Protein AF-A0A4S0V479-F1 (afdb_monomer)

Foldseek 3Di:
DDDDDDDDDPPPPDDPPLQAAEAEEEEEDPDPCRVVVVVVVQVVVCVVVVSYHYHYDYDYPVCVVVVQVVCVVVVNHGNYYDDDPVCVVVCVVVVNDDDCVVVDDPVRVVVDDVVVVD

Mean predicted aligned error: 9.42 Å

Structure (mmCIF, N/CA/C/O backbone):
data_AF-A0A4S0V479-F1
#
_entry.id   AF-A0A4S0V479-F1
#
loop_
_atom_site.group_PDB
_atom_site.id
_atom_site.type_symbol
_atom_site.label_at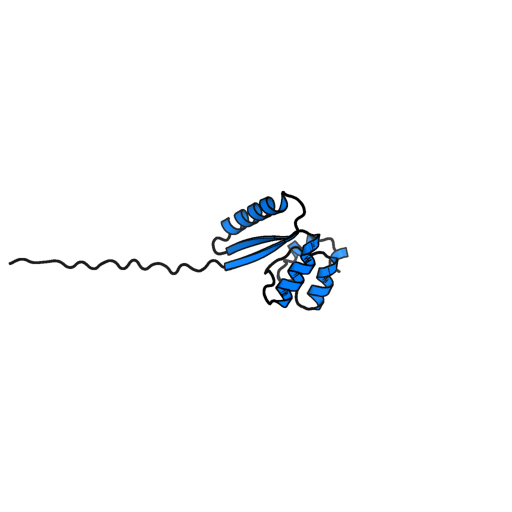om_id
_atom_site.label_alt_id
_atom_site.label_comp_id
_atom_site.label_asym_id
_atom_site.label_entity_id
_atom_site.label_seq_id
_atom_site.pdbx_PDB_ins_code
_atom_site.Cartn_x
_atom_site.Cartn_y
_atom_site.Cartn_z
_atom_site.occupancy
_atom_site.B_iso_or_equiv
_atom_site.auth_seq_id
_atom_site.auth_comp_id
_atom_site.auth_asym_id
_atom_site.auth_atom_id
_atom_site.pdbx_PDB_model_num
ATOM 1 N N . MET A 1 1 ? -0.274 -75.186 10.985 1.00 41.56 1 MET A N 1
ATOM 2 C CA . MET A 1 1 ? 0.564 -74.436 11.950 1.00 41.56 1 MET A CA 1
ATOM 3 C C . MET A 1 1 ? 1.293 -73.333 11.192 1.00 41.56 1 MET A C 1
ATOM 5 O O . MET A 1 1 ? 1.637 -73.586 10.046 1.00 41.56 1 MET A O 1
ATOM 9 N N . ALA A 1 2 ? 1.484 -72.174 11.844 1.00 37.56 2 ALA A N 1
ATOM 10 C CA . ALA A 1 2 ? 1.839 -70.831 11.330 1.00 37.56 2 ALA A CA 1
ATOM 11 C C . ALA A 1 2 ? 0.644 -70.115 10.658 1.00 37.56 2 ALA A C 1
ATOM 13 O O . ALA A 1 2 ? 0.266 -70.483 9.556 1.00 37.56 2 ALA A O 1
ATOM 14 N N . ALA A 1 3 ? -0.155 -69.235 11.281 1.00 40.34 3 ALA A N 1
ATOM 15 C CA . ALA A 1 3 ? 0.010 -68.181 12.299 1.00 40.34 3 ALA A CA 1
ATOM 16 C C . ALA A 1 3 ? 0.669 -66.876 11.794 1.00 40.34 3 ALA A C 1
ATOM 18 O O . ALA A 1 3 ? 1.889 -66.810 11.720 1.00 40.34 3 ALA A O 1
ATOM 19 N N . SER A 1 4 ? -0.193 -65.862 11.584 1.00 43.38 4 SER A N 1
ATOM 20 C CA . SER A 1 4 ? 0.008 -64.411 11.830 1.00 43.38 4 SER A CA 1
ATOM 21 C C . SER A 1 4 ? 0.996 -63.658 10.904 1.00 43.38 4 SER A C 1
ATOM 23 O O . SER A 1 4 ? 1.949 -64.235 10.416 1.00 43.38 4 SER A O 1
ATOM 25 N N . ALA A 1 5 ? 0.866 -62.365 10.581 1.00 44.19 5 ALA A N 1
ATOM 26 C CA . ALA A 1 5 ? 0.159 -61.266 11.229 1.00 44.19 5 ALA A CA 1
ATOM 27 C C . ALA A 1 5 ? -0.190 -60.128 10.240 1.00 44.19 5 ALA A C 1
ATOM 29 O O . ALA A 1 5 ? 0.464 -59.924 9.220 1.00 44.19 5 ALA A O 1
ATOM 30 N N . PHE A 1 6 ? -1.221 -59.377 10.624 1.00 47.19 6 PHE A N 1
ATOM 31 C CA . PHE A 1 6 ? -1.656 -58.070 10.132 1.00 47.19 6 PHE A CA 1
ATOM 32 C C . PHE A 1 6 ? -0.521 -57.025 10.139 1.00 47.19 6 PHE A C 1
ATOM 34 O O . PHE A 1 6 ? 0.173 -56.890 11.144 1.00 47.19 6 PHE A O 1
ATOM 41 N N . ALA A 1 7 ? -0.422 -56.201 9.092 1.00 47.59 7 ALA A N 1
ATOM 42 C CA . ALA A 1 7 ? 0.245 -54.901 9.155 1.00 47.59 7 ALA A CA 1
ATOM 43 C C . ALA A 1 7 ? -0.669 -53.847 8.515 1.00 47.59 7 ALA A C 1
ATOM 45 O O . ALA A 1 7 ? -0.707 -53.675 7.299 1.00 47.59 7 ALA A O 1
ATOM 46 N N . VAL A 1 8 ? -1.448 -53.169 9.361 1.00 47.00 8 VAL A N 1
ATOM 47 C CA . VAL A 1 8 ? -2.136 -51.923 9.012 1.00 47.00 8 VAL A CA 1
ATOM 48 C C . VAL A 1 8 ? -1.053 -50.861 8.862 1.00 47.00 8 VAL A C 1
ATOM 50 O O . VAL A 1 8 ? -0.437 -50.447 9.841 1.00 47.00 8 VAL A O 1
ATOM 53 N N . GLY A 1 9 ? -0.782 -50.461 7.621 1.00 47.16 9 GLY A N 1
ATOM 54 C CA . GLY A 1 9 ? 0.025 -49.284 7.335 1.00 47.16 9 GLY A CA 1
ATOM 55 C C . GLY A 1 9 ? -0.733 -48.050 7.805 1.00 47.16 9 GLY A C 1
ATOM 56 O O . GLY A 1 9 ? -1.778 -47.716 7.253 1.00 47.16 9 GLY A O 1
ATOM 57 N N . MET A 1 10 ? -0.221 -47.414 8.855 1.00 55.94 10 MET A N 1
ATOM 58 C CA . MET A 1 10 ? -0.693 -46.145 9.394 1.00 55.94 10 MET A CA 1
ATOM 59 C C . MET A 1 10 ? -0.680 -45.097 8.270 1.00 55.94 10 MET A C 1
ATOM 61 O O . MET A 1 10 ? 0.377 -44.578 7.910 1.00 55.94 10 MET A O 1
ATOM 65 N N . ALA A 1 11 ? -1.846 -44.805 7.692 1.00 49.84 11 ALA A N 1
ATOM 66 C CA . ALA A 1 11 ? -2.024 -43.631 6.856 1.00 49.84 11 ALA A CA 1
ATOM 67 C C . ALA A 1 11 ? -1.860 -42.416 7.772 1.00 49.84 11 ALA A C 1
ATOM 69 O O . ALA A 1 11 ? -2.772 -42.052 8.515 1.00 49.84 11 ALA A O 1
ATOM 70 N N . TRP A 1 12 ? -0.660 -41.839 7.774 1.00 57.31 12 TRP A N 1
ATOM 71 C CA . TRP A 1 12 ? -0.434 -40.513 8.319 1.00 57.31 12 TRP A CA 1
ATOM 72 C C . TRP A 1 12 ? -1.358 -39.566 7.561 1.00 57.31 12 TRP A C 1
ATOM 74 O O . TRP A 1 12 ? -1.136 -39.270 6.387 1.00 57.31 12 TRP A O 1
ATOM 84 N N . ALA A 1 13 ? -2.436 -39.153 8.223 1.00 51.22 13 ALA A N 1
ATOM 85 C CA . ALA A 1 13 ? -3.266 -38.057 7.777 1.00 51.22 13 ALA A CA 1
ATOM 86 C C . ALA A 1 13 ? -2.365 -36.820 7.731 1.00 51.22 13 ALA A C 1
ATOM 88 O O . ALA A 1 13 ? -2.046 -36.233 8.763 1.00 51.22 13 ALA A O 1
ATOM 89 N N . GLY A 1 14 ? -1.887 -36.476 6.535 1.00 47.44 14 GLY A N 1
ATOM 90 C CA . GLY A 1 14 ? -1.307 -35.168 6.298 1.00 47.44 14 GLY A CA 1
ATOM 91 C C . GLY A 1 14 ? -2.384 -34.148 6.625 1.00 47.44 14 GLY A C 1
ATOM 92 O O . GLY A 1 14 ? -3.422 -34.119 5.963 1.00 47.44 14 GLY A O 1
ATOM 93 N N . SER A 1 15 ? -2.171 -33.363 7.679 1.00 55.03 15 SER A N 1
ATOM 94 C CA . SER A 1 15 ? -2.976 -32.177 7.940 1.00 55.03 15 SER A CA 1
ATOM 95 C C . SER A 1 15 ? -3.051 -31.359 6.647 1.00 55.03 15 SER A C 1
ATOM 97 O O . SER A 1 15 ? -2.021 -31.221 5.978 1.00 55.03 15 SER A O 1
ATOM 99 N N . PRO A 1 16 ? -4.224 -30.830 6.259 1.00 49.16 16 PRO A N 1
ATOM 100 C CA . PRO A 1 16 ? -4.291 -29.924 5.126 1.00 49.16 16 PRO A CA 1
ATOM 101 C C . PRO A 1 16 ? -3.363 -28.750 5.435 1.00 49.16 16 PRO A C 1
ATOM 103 O O . PRO A 1 16 ? -3.549 -28.043 6.424 1.00 49.16 16 PRO A O 1
ATOM 106 N N . ALA A 1 17 ? -2.317 -28.588 4.628 1.00 55.09 17 ALA A N 1
ATOM 107 C CA . ALA A 1 17 ? -1.513 -27.383 4.651 1.00 55.09 17 ALA A CA 1
ATOM 108 C C . ALA A 1 17 ? -2.440 -26.251 4.199 1.00 55.09 17 ALA A C 1
ATOM 110 O O . ALA A 1 17 ? -2.746 -26.137 3.012 1.00 55.09 17 ALA A O 1
ATOM 111 N N . TYR A 1 18 ? -2.957 -25.476 5.152 1.00 58.16 18 TYR A N 1
ATOM 112 C CA . TYR A 1 18 ? -3.642 -24.229 4.849 1.00 58.16 18 TYR A CA 1
ATOM 113 C C . TYR A 1 18 ? -2.659 -23.375 4.044 1.00 58.16 18 TYR A C 1
ATOM 115 O O . TYR A 1 18 ? -1.543 -23.108 4.494 1.00 58.16 18 TYR A O 1
ATOM 123 N N . ALA A 1 19 ? -3.023 -23.047 2.803 1.00 71.81 19 ALA A N 1
ATOM 124 C CA . ALA A 1 19 ? -2.217 -22.158 1.982 1.00 71.81 19 ALA A CA 1
ATOM 125 C C . ALA A 1 19 ? -2.126 -20.814 2.711 1.00 71.81 19 ALA A C 1
ATOM 127 O O . ALA A 1 19 ? -3.158 -20.252 3.077 1.00 71.81 19 ALA A O 1
ATOM 128 N N . LYS A 1 20 ? -0.903 -20.336 2.962 1.00 83.44 20 LYS A N 1
ATOM 129 C CA . LYS A 1 20 ? -0.684 -19.037 3.601 1.00 83.44 20 LYS A CA 1
ATOM 130 C C . LYS A 1 20 ? -1.359 -17.943 2.776 1.00 83.44 20 LYS A C 1
ATOM 132 O O . LYS A 1 20 ? -1.202 -17.913 1.555 1.00 83.44 20 LYS A O 1
ATOM 137 N N . THR A 1 21 ? -2.078 -17.046 3.439 1.00 94.94 21 THR A N 1
ATOM 138 C CA . THR A 1 21 ? -2.662 -15.859 2.813 1.00 94.94 21 THR A CA 1
ATOM 139 C C . THR A 1 21 ? -1.529 -14.952 2.356 1.00 94.94 21 THR A C 1
ATOM 141 O O . THR A 1 21 ? -0.745 -14.483 3.177 1.00 94.94 21 THR A O 1
ATOM 144 N N . GLN A 1 22 ? -1.426 -14.714 1.053 1.00 95.56 22 GLN A N 1
ATOM 145 C CA . GLN A 1 22 ? -0.407 -13.832 0.497 1.00 95.56 22 GLN A CA 1
ATOM 146 C C . GLN A 1 22 ? -0.951 -12.407 0.361 1.00 95.56 22 GLN A C 1
ATOM 148 O O . GLN A 1 22 ? -2.026 -12.219 -0.197 1.00 95.56 22 GLN A O 1
ATOM 153 N N . VAL A 1 23 ? -0.192 -11.427 0.848 1.00 97.50 23 VAL A N 1
ATOM 154 C CA . VAL A 1 23 ? -0.482 -9.990 0.754 1.00 97.50 23 VAL A CA 1
ATOM 155 C C . VAL A 1 23 ? 0.622 -9.334 -0.068 1.00 97.50 23 VAL A C 1
ATOM 157 O O . VAL A 1 23 ? 1.795 -9.383 0.305 1.00 97.50 23 VAL A O 1
ATOM 160 N N . ASN A 1 24 ? 0.270 -8.720 -1.191 1.00 97.81 24 ASN A N 1
ATOM 161 C CA . ASN A 1 24 ? 1.194 -8.009 -2.065 1.00 97.81 24 ASN A CA 1
ATOM 162 C C . ASN A 1 24 ? 1.318 -6.550 -1.625 1.00 97.81 24 ASN A C 1
ATOM 164 O O . ASN A 1 24 ? 0.342 -5.799 -1.638 1.00 97.81 24 ASN A O 1
ATOM 168 N N . PHE A 1 25 ? 2.534 -6.142 -1.270 1.00 97.88 25 PHE A N 1
ATOM 169 C CA . PHE A 1 25 ? 2.827 -4.799 -0.793 1.00 97.88 25 PHE A CA 1
ATOM 170 C C . PHE A 1 25 ? 3.808 -4.086 -1.726 1.00 97.88 25 PHE A C 1
ATOM 172 O O . PHE A 1 25 ? 4.996 -4.408 -1.775 1.00 97.88 25 PHE A O 1
ATOM 179 N N . THR A 1 26 ? 3.332 -3.076 -2.453 1.00 97.81 26 THR A N 1
ATOM 180 C CA . THR A 1 26 ? 4.188 -2.237 -3.301 1.00 97.81 26 THR A CA 1
ATOM 181 C C . THR A 1 26 ? 4.733 -1.042 -2.521 1.00 97.81 26 THR A C 1
ATOM 183 O O . THR A 1 26 ? 3.985 -0.184 -2.051 1.00 97.81 26 THR A O 1
ATOM 186 N N . VAL A 1 27 ? 6.055 -0.947 -2.437 1.00 97.44 27 VAL A N 1
ATOM 187 C CA . VAL A 1 27 ? 6.786 0.054 -1.656 1.00 97.44 27 VAL A CA 1
ATOM 188 C C . VAL A 1 27 ? 7.575 0.964 -2.592 1.00 97.44 27 VAL A C 1
ATOM 190 O O . VAL A 1 27 ? 8.307 0.496 -3.461 1.00 97.44 27 VAL A O 1
ATOM 193 N N . ALA A 1 28 ? 7.472 2.276 -2.387 1.00 96.56 28 ALA A N 1
ATOM 194 C CA . ALA A 1 28 ? 8.288 3.249 -3.104 1.00 96.56 28 ALA A CA 1
ATOM 195 C C . ALA A 1 28 ? 9.743 3.211 -2.610 1.00 96.56 28 ALA A C 1
ATOM 197 O O . ALA A 1 28 ? 9.989 3.310 -1.408 1.00 96.56 28 ALA A O 1
ATOM 198 N N . GLU A 1 29 ? 10.714 3.109 -3.515 1.00 96.56 29 GLU A N 1
ATOM 199 C CA . GLU A 1 29 ? 12.133 3.161 -3.163 1.00 96.56 29 GLU A CA 1
ATOM 200 C C . GLU A 1 29 ? 12.546 4.584 -2.771 1.00 96.56 29 GLU A C 1
ATOM 202 O O . GLU A 1 29 ? 12.460 5.513 -3.574 1.00 96.56 29 GLU A O 1
ATOM 207 N N . TYR A 1 30 ? 13.036 4.752 -1.543 1.00 94.81 30 TYR A N 1
ATOM 208 C CA . TYR A 1 30 ? 13.593 6.021 -1.057 1.00 94.81 30 TYR A CA 1
ATOM 209 C C . TYR A 1 30 ? 15.120 5.985 -0.957 1.00 94.81 30 TYR A C 1
ATOM 211 O O . TYR A 1 30 ? 15.779 7.022 -0.996 1.00 94.81 30 TYR A O 1
ATOM 219 N N . SER A 1 31 ? 15.688 4.793 -0.772 1.00 96.25 31 SER A N 1
ATOM 220 C CA . SER A 1 31 ? 17.128 4.545 -0.737 1.00 96.25 31 SER A CA 1
ATOM 221 C C . SER A 1 31 ? 17.401 3.046 -0.852 1.00 96.25 31 SER A C 1
ATOM 223 O O . SER A 1 31 ? 16.492 2.229 -0.702 1.00 96.25 31 SER A O 1
ATOM 225 N N . SER A 1 32 ? 18.679 2.675 -0.938 1.00 95.25 32 SER A N 1
ATOM 226 C CA . SER A 1 32 ? 19.124 1.277 -0.855 1.00 95.25 32 SER A CA 1
ATOM 227 C C . SER A 1 32 ? 18.720 0.555 0.439 1.00 95.25 32 SER A C 1
ATOM 229 O O . SER A 1 32 ? 18.797 -0.669 0.507 1.00 95.25 32 SER A O 1
ATOM 231 N N . LYS A 1 33 ? 18.289 1.287 1.476 1.00 97.19 33 LYS A N 1
ATOM 232 C CA . LYS A 1 33 ? 17.817 0.713 2.744 1.00 97.19 33 LYS A CA 1
ATOM 233 C C . LYS A 1 33 ? 16.324 0.395 2.758 1.00 97.19 33 LYS A C 1
ATOM 235 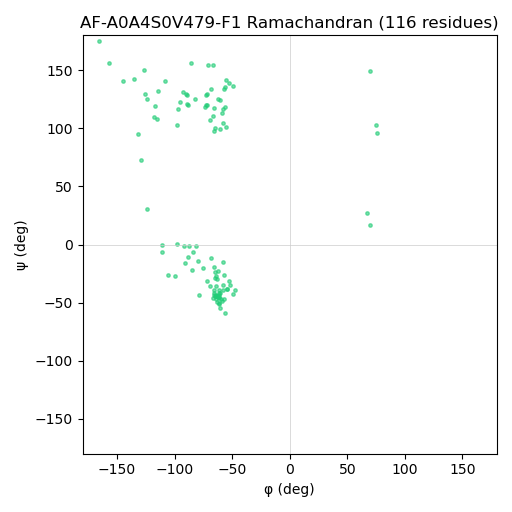O O . LYS A 1 33 ? 15.876 -0.258 3.692 1.00 97.19 33 LYS A O 1
ATOM 240 N N . THR A 1 34 ? 15.554 0.850 1.768 1.00 96.06 34 THR A N 1
ATOM 241 C CA . THR A 1 34 ? 14.095 0.691 1.768 1.00 96.06 34 THR A CA 1
ATOM 242 C C . THR A 1 34 ? 13.684 -0.781 1.766 1.00 96.06 34 THR A C 1
ATOM 244 O O . THR A 1 34 ? 12.920 -1.179 2.636 1.00 96.06 34 THR A O 1
ATOM 247 N N . GLY A 1 35 ? 14.218 -1.589 0.844 1.00 96.12 35 GLY A N 1
AT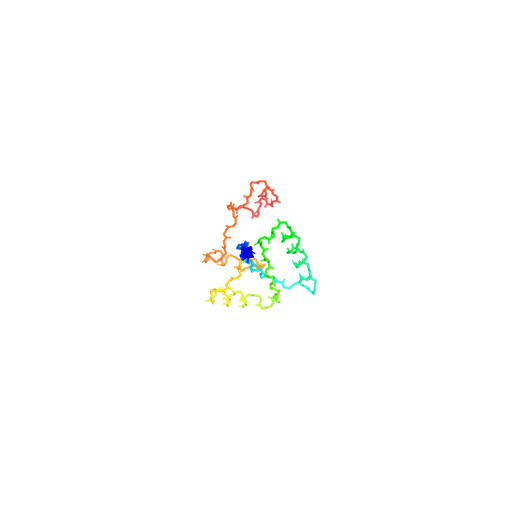OM 248 C CA . GLY A 1 35 ? 13.919 -3.026 0.783 1.00 96.12 35 GLY A CA 1
ATOM 249 C C . GLY A 1 35 ? 14.234 -3.754 2.093 1.00 96.12 35 GLY A C 1
ATOM 250 O O . GLY A 1 35 ? 13.301 -4.249 2.721 1.00 96.12 35 GLY A O 1
ATOM 251 N N . PRO A 1 36 ? 15.494 -3.719 2.575 1.00 97.81 36 PRO A N 1
ATOM 252 C CA . PRO A 1 36 ? 15.874 -4.379 3.825 1.00 97.81 36 PRO A CA 1
ATOM 253 C C . PRO A 1 36 ? 15.027 -3.963 5.033 1.00 97.81 36 PRO A C 1
ATOM 255 O O . PRO A 1 36 ? 14.685 -4.796 5.865 1.00 97.81 36 PRO A O 1
ATOM 258 N N . TYR A 1 37 ? 14.658 -2.680 5.122 1.00 97.94 37 TYR A N 1
ATOM 259 C CA . TYR A 1 37 ? 13.800 -2.191 6.199 1.00 97.94 37 TYR A CA 1
ATOM 260 C C . TYR A 1 37 ? 12.406 -2.829 6.161 1.00 97.94 37 TYR A C 1
ATOM 262 O O . TYR A 1 37 ? 11.926 -3.320 7.179 1.00 97.94 37 TYR A O 1
ATOM 270 N N . PHE A 1 38 ? 11.748 -2.843 4.999 1.00 97.44 38 PHE A N 1
ATOM 271 C CA . PHE A 1 38 ? 10.409 -3.423 4.899 1.00 97.44 38 PHE A CA 1
ATOM 272 C C . PHE A 1 38 ? 10.423 -4.950 5.002 1.00 97.44 38 PHE A C 1
ATOM 274 O O . PHE A 1 38 ? 9.484 -5.509 5.559 1.00 97.44 38 PHE A O 1
ATOM 281 N N . GLU A 1 39 ? 11.483 -5.620 4.547 1.00 97.25 39 GLU A N 1
ATOM 282 C CA . GLU A 1 39 ? 11.678 -7.059 4.770 1.00 97.25 39 GLU A CA 1
ATOM 283 C C . GLU A 1 39 ? 11.768 -7.394 6.267 1.00 97.25 39 GLU A C 1
ATOM 285 O O . GLU A 1 39 ? 11.144 -8.354 6.717 1.00 97.25 39 GLU A O 1
ATOM 290 N N . GLU A 1 40 ? 12.475 -6.583 7.063 1.00 98.06 40 GLU A N 1
ATOM 291 C CA . GLU A 1 40 ? 12.536 -6.744 8.523 1.00 98.06 40 GLU A CA 1
ATOM 292 C C . GLU A 1 40 ? 11.158 -6.543 9.176 1.00 98.06 40 GLU A C 1
ATOM 294 O O . GLU A 1 40 ? 10.744 -7.344 10.020 1.00 98.06 40 GLU A O 1
ATOM 299 N N . VAL A 1 41 ? 10.417 -5.514 8.750 1.00 97.25 41 VAL A N 1
ATOM 300 C CA . VAL A 1 41 ? 9.049 -5.248 9.227 1.00 97.25 41 VAL A CA 1
ATOM 301 C C . VAL A 1 41 ? 8.105 -6.402 8.874 1.00 97.25 41 VAL A C 1
ATOM 303 O O . VAL A 1 41 ? 7.349 -6.857 9.734 1.00 97.25 41 VAL A O 1
ATOM 306 N N . ALA A 1 42 ? 8.168 -6.911 7.641 1.00 97.12 42 ALA A N 1
ATOM 307 C CA . ALA A 1 42 ? 7.384 -8.063 7.210 1.00 97.12 42 ALA A CA 1
ATOM 308 C C . ALA A 1 42 ? 7.729 -9.310 8.027 1.00 97.12 42 ALA A C 1
ATOM 310 O O . ALA A 1 42 ? 6.826 -9.965 8.536 1.00 97.12 42 ALA A O 1
ATOM 311 N N . ALA A 1 43 ? 9.014 -9.602 8.239 1.00 97.50 43 ALA A N 1
ATOM 312 C CA . ALA A 1 43 ? 9.436 -10.751 9.036 1.00 97.50 43 ALA A CA 1
ATOM 313 C C . ALA A 1 43 ? 8.939 -10.672 10.492 1.00 97.50 43 ALA A C 1
ATOM 315 O O . ALA A 1 43 ? 8.524 -11.685 11.062 1.00 97.50 43 ALA A O 1
ATOM 316 N N . ALA A 1 44 ? 8.950 -9.480 11.098 1.00 98.19 44 ALA A N 1
ATOM 317 C CA . ALA A 1 44 ? 8.387 -9.270 12.429 1.00 98.19 44 ALA A CA 1
ATOM 318 C C . ALA A 1 44 ? 6.868 -9.510 12.447 1.00 98.19 44 ALA A C 1
ATOM 320 O O . ALA A 1 44 ? 6.373 -10.217 13.324 1.00 98.19 44 ALA A O 1
ATOM 321 N N . PHE A 1 45 ? 6.146 -8.993 11.449 1.00 97.69 45 PHE A N 1
ATOM 322 C CA . PHE A 1 45 ? 4.705 -9.195 11.314 1.00 97.69 45 PHE A CA 1
ATOM 323 C C . PHE A 1 45 ? 4.338 -10.671 11.089 1.00 97.69 45 PHE A C 1
ATOM 325 O O . PHE A 1 45 ? 3.462 -11.198 11.772 1.00 97.69 45 PHE A O 1
ATOM 332 N N . GLU A 1 46 ? 5.025 -11.366 10.182 1.00 97.12 46 GLU A N 1
ATOM 333 C CA . GLU A 1 46 ? 4.791 -12.786 9.874 1.00 97.12 46 GLU A CA 1
ATOM 334 C C . GLU A 1 46 ? 5.106 -13.705 11.061 1.00 97.12 46 GLU A C 1
ATOM 336 O O . GLU A 1 46 ? 4.493 -14.761 11.216 1.00 97.12 46 GLU A O 1
ATOM 341 N N . LYS A 1 47 ? 6.037 -13.312 11.940 1.00 97.56 47 LYS A N 1
ATOM 342 C CA . LYS A 1 47 ? 6.319 -14.053 13.176 1.00 97.56 47 LYS A CA 1
ATOM 343 C C . LYS A 1 47 ? 5.119 -14.063 14.125 1.00 97.56 47 LYS A C 1
ATOM 345 O O . LYS A 1 47 ? 4.903 -15.057 14.817 1.00 97.56 47 LYS A O 1
ATOM 350 N N . GLU A 1 48 ? 4.367 -12.970 14.168 1.00 97.62 48 GLU A N 1
ATOM 351 C CA . GLU A 1 48 ? 3.136 -12.852 14.957 1.00 97.62 48 GLU A CA 1
ATOM 352 C C . GLU A 1 48 ? 1.914 -13.401 14.202 1.00 97.62 48 GLU A C 1
ATOM 354 O O . GLU A 1 48 ? 0.935 -13.804 14.827 1.00 97.62 48 GLU A O 1
ATOM 359 N N . ASN A 1 49 ? 1.997 -13.482 12.869 1.00 96.75 49 ASN A N 1
ATOM 360 C CA . ASN A 1 49 ? 0.919 -13.891 11.970 1.00 96.75 49 ASN A CA 1
ATOM 361 C C . ASN A 1 49 ? 1.406 -14.987 10.997 1.00 96.75 49 ASN A C 1
ATOM 363 O O . ASN A 1 49 ? 1.587 -14.718 9.808 1.00 96.75 49 ASN A O 1
ATOM 367 N N . PRO A 1 50 ? 1.620 -16.233 11.465 1.00 94.38 50 PRO A N 1
ATOM 368 C CA . PRO A 1 50 ? 2.295 -17.281 10.685 1.00 94.38 50 PRO A CA 1
ATOM 369 C C . PRO A 1 50 ? 1.530 -17.737 9.432 1.00 94.38 50 PRO A C 1
ATOM 371 O O . PRO A 1 50 ? 2.130 -18.321 8.520 1.00 94.38 50 PRO A O 1
ATOM 374 N N . ASP A 1 51 ? 0.224 -17.465 9.394 1.00 95.94 51 ASP A N 1
ATOM 375 C CA . ASP A 1 51 ? -0.678 -17.784 8.285 1.00 95.94 51 ASP A CA 1
ATOM 376 C C . ASP A 1 51 ? -0.662 -16.723 7.176 1.00 95.94 51 ASP A C 1
ATOM 378 O O . ASP A 1 51 ? -1.266 -16.932 6.124 1.00 95.94 51 ASP A O 1
ATOM 382 N N . ILE A 1 52 ? 0.028 -15.599 7.387 1.00 96.62 52 ILE A N 1
ATOM 383 C CA . ILE A 1 52 ? 0.149 -14.510 6.419 1.00 96.62 52 ILE A CA 1
ATOM 384 C C . ILE A 1 52 ? 1.571 -14.498 5.855 1.00 96.62 52 ILE A C 1
ATOM 386 O O . ILE A 1 52 ? 2.544 -14.735 6.568 1.00 96.62 52 ILE A O 1
ATOM 390 N N . HIS A 1 53 ? 1.683 -14.231 4.559 1.00 97.06 53 HIS A N 1
ATOM 391 C CA . HIS A 1 53 ? 2.943 -13.963 3.885 1.00 97.06 53 HIS A CA 1
ATOM 392 C C . HIS A 1 53 ? 2.880 -12.608 3.177 1.00 97.06 53 HIS A C 1
ATOM 394 O O . HIS A 1 53 ? 1.987 -12.378 2.360 1.00 97.06 53 HIS A O 1
ATOM 400 N N . ILE A 1 54 ? 3.826 -11.721 3.467 1.00 97.56 54 ILE A N 1
ATOM 401 C CA . ILE A 1 54 ? 3.929 -10.397 2.860 1.00 97.56 54 ILE A CA 1
ATOM 402 C C . ILE A 1 54 ? 4.942 -10.449 1.715 1.00 97.56 54 ILE A C 1
ATOM 404 O O . ILE A 1 54 ? 6.137 -10.662 1.910 1.00 97.56 54 ILE A O 1
ATOM 408 N N . ASN A 1 55 ? 4.464 -10.207 0.500 1.00 97.19 55 ASN A N 1
ATOM 409 C CA . ASN A 1 55 ? 5.278 -10.120 -0.703 1.00 97.19 55 ASN A CA 1
ATOM 410 C C . ASN A 1 55 ? 5.573 -8.655 -1.031 1.00 97.19 55 ASN A C 1
ATOM 412 O O . ASN A 1 55 ? 4.707 -7.943 -1.542 1.00 97.19 55 ASN A O 1
ATOM 416 N N . ILE A 1 56 ? 6.791 -8.204 -0.734 1.00 97.75 56 ILE A N 1
ATOM 417 C CA . ILE A 1 56 ? 7.192 -6.809 -0.932 1.00 97.75 56 ILE A CA 1
ATOM 418 C C . ILE A 1 56 ? 7.764 -6.610 -2.333 1.00 97.75 56 ILE A C 1
ATOM 420 O O . ILE A 1 56 ? 8.698 -7.292 -2.751 1.00 97.75 56 ILE A O 1
ATOM 424 N N . GLN A 1 57 ? 7.249 -5.607 -3.038 1.00 97.00 57 GLN A N 1
ATOM 425 C CA . GLN A 1 57 ? 7.787 -5.136 -4.308 1.00 97.00 57 GLN A CA 1
ATOM 426 C C . GLN A 1 57 ? 8.291 -3.709 -4.149 1.00 97.00 57 GLN A C 1
ATOM 428 O O . GLN A 1 57 ? 7.503 -2.769 -4.044 1.00 97.00 57 GLN A O 1
ATOM 433 N N . VAL A 1 58 ? 9.611 -3.542 -4.149 1.00 97.44 58 VAL A N 1
ATOM 434 C CA . VAL A 1 58 ? 10.232 -2.216 -4.135 1.00 97.44 58 VAL A CA 1
ATOM 435 C C . VAL A 1 58 ? 10.261 -1.664 -5.558 1.00 97.44 58 VAL A C 1
ATOM 437 O O . VAL A 1 58 ? 10.767 -2.312 -6.473 1.00 97.44 58 VAL A O 1
ATOM 440 N N . VAL A 1 59 ? 9.709 -0.467 -5.746 1.00 9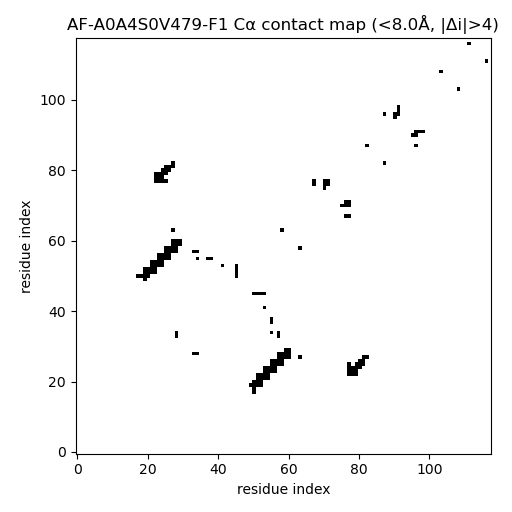7.31 59 VAL A N 1
ATOM 441 C CA . VAL A 1 59 ? 9.588 0.192 -7.050 1.00 97.31 59 VAL A CA 1
ATOM 442 C C . VAL A 1 59 ? 10.206 1.590 -6.978 1.00 97.31 59 VAL A C 1
ATOM 444 O O . VAL A 1 59 ? 9.832 2.365 -6.092 1.00 97.31 59 VAL A O 1
ATOM 447 N N . PRO A 1 60 ? 11.103 1.967 -7.909 1.00 96.75 60 PRO A N 1
ATOM 448 C CA . PRO A 1 60 ? 11.646 3.319 -7.970 1.00 96.75 60 PRO A CA 1
ATOM 449 C C . PRO A 1 60 ? 10.545 4.375 -8.086 1.00 96.75 60 PRO A C 1
ATOM 451 O O . PRO A 1 60 ? 9.634 4.236 -8.911 1.00 96.75 60 PRO A O 1
ATOM 454 N N . TRP A 1 61 ? 10.659 5.457 -7.308 1.00 94.94 61 TRP A N 1
ATOM 455 C CA . TRP A 1 61 ? 9.664 6.539 -7.250 1.00 94.94 61 TRP A CA 1
ATOM 456 C C . TRP A 1 61 ? 9.245 7.066 -8.624 1.00 94.94 61 TRP A C 1
ATOM 458 O O . TRP A 1 61 ? 8.053 7.246 -8.879 1.00 94.94 61 TRP A O 1
ATOM 468 N N . ASP A 1 62 ? 10.214 7.248 -9.522 1.00 95.38 62 ASP A N 1
ATOM 469 C CA . ASP A 1 62 ? 10.004 7.785 -10.871 1.00 95.38 62 ASP A CA 1
ATOM 470 C C . ASP A 1 62 ? 9.088 6.904 -11.733 1.00 95.38 62 ASP A C 1
ATOM 472 O O . ASP A 1 62 ? 8.452 7.383 -12.669 1.00 95.38 62 ASP A O 1
ATOM 476 N N . THR A 1 63 ? 8.985 5.616 -11.399 1.00 96.44 63 THR A N 1
ATOM 477 C CA . THR A 1 63 ? 8.196 4.622 -12.146 1.00 96.44 63 THR A CA 1
ATOM 478 C C . THR A 1 63 ? 6.966 4.121 -11.392 1.00 96.44 63 THR A C 1
ATOM 480 O O . THR A 1 63 ? 6.139 3.412 -11.967 1.00 96.44 63 THR A O 1
ATOM 483 N N . LEU A 1 64 ? 6.802 4.521 -10.127 1.00 96.62 64 LEU A N 1
ATOM 484 C CA . LEU A 1 64 ? 5.761 4.015 -9.235 1.00 96.62 64 LEU A CA 1
ATOM 485 C C . LEU A 1 64 ? 4.345 4.243 -9.777 1.00 96.62 64 LEU A C 1
ATOM 487 O O . LEU A 1 64 ? 3.562 3.300 -9.832 1.00 96.62 64 LEU A O 1
ATOM 491 N N . LEU A 1 65 ? 4.012 5.460 -10.224 1.00 95.50 65 LEU A N 1
ATOM 492 C CA . LEU A 1 65 ? 2.669 5.746 -10.752 1.00 95.50 65 LEU A CA 1
ATOM 493 C C . LEU A 1 65 ? 2.344 4.896 -11.974 1.00 95.50 65 LEU A C 1
ATOM 495 O O . LEU A 1 65 ? 1.243 4.357 -12.076 1.00 95.50 65 LEU A O 1
ATOM 499 N N . GLN A 1 66 ? 3.296 4.795 -12.903 1.00 96.75 66 GLN A N 1
ATOM 500 C CA . GLN A 1 66 ? 3.117 4.006 -14.115 1.00 96.75 66 GLN A CA 1
ATOM 501 C C . GLN A 1 66 ? 2.883 2.539 -13.756 1.00 96.75 66 GLN A C 1
ATOM 503 O O . GLN A 1 66 ? 1.977 1.915 -14.312 1.00 96.75 66 GLN A O 1
ATOM 508 N N . ARG A 1 67 ? 3.664 2.007 -12.807 1.00 96.50 67 ARG A N 1
ATOM 509 C CA . ARG A 1 67 ? 3.513 0.638 -12.320 1.00 96.50 67 ARG A CA 1
ATOM 510 C C . ARG A 1 67 ? 2.131 0.418 -11.708 1.00 96.50 67 ARG A C 1
ATOM 512 O O . ARG A 1 67 ? 1.404 -0.432 -12.204 1.00 96.50 67 ARG A O 1
ATOM 519 N N . LEU A 1 68 ? 1.739 1.239 -10.730 1.00 96.06 68 LEU A N 1
ATOM 520 C CA . LEU A 1 68 ? 0.434 1.130 -10.070 1.00 96.06 68 LEU A CA 1
ATOM 521 C C . LEU A 1 68 ? -0.718 1.227 -11.072 1.00 96.06 68 LEU A C 1
ATOM 523 O O . LEU A 1 68 ? -1.605 0.386 -11.066 1.00 96.06 68 LEU A O 1
ATOM 527 N N . THR A 1 69 ? -0.681 2.204 -11.979 1.00 95.25 69 THR A N 1
ATOM 528 C CA . THR A 1 69 ? -1.738 2.384 -12.989 1.00 95.25 69 THR A CA 1
ATOM 529 C C . THR A 1 69 ? -1.852 1.170 -13.912 1.00 95.25 69 THR A C 1
ATOM 531 O O . THR A 1 69 ? -2.959 0.740 -14.227 1.00 95.25 69 THR A O 1
ATOM 534 N N . THR A 1 70 ? -0.717 0.601 -14.331 1.00 96.94 70 THR A N 1
ATOM 535 C CA . THR A 1 70 ? -0.684 -0.595 -15.190 1.00 96.94 70 THR A CA 1
ATOM 536 C C . THR A 1 70 ? -1.232 -1.813 -14.455 1.00 96.94 70 THR A C 1
ATOM 538 O O . THR A 1 70 ? -2.070 -2.527 -15.001 1.00 96.94 70 THR A O 1
ATOM 541 N N . ASP A 1 71 ? -0.799 -2.021 -13.213 1.00 96.69 71 ASP A N 1
ATOM 542 C CA . ASP A 1 71 ? -1.217 -3.147 -12.380 1.00 96.69 71 ASP A CA 1
ATOM 543 C C . ASP A 1 71 ? -2.721 -3.071 -12.076 1.00 96.69 71 ASP A C 1
ATOM 545 O O . ASP A 1 71 ? -3.440 -4.053 -12.259 1.00 96.69 71 ASP A O 1
ATOM 549 N N . ILE A 1 72 ? -3.229 -1.886 -11.720 1.00 95.56 72 ILE A N 1
ATOM 550 C CA . ILE A 1 72 ? -4.660 -1.646 -11.486 1.00 95.56 72 ILE A CA 1
ATOM 551 C C . ILE A 1 72 ? -5.473 -1.920 -12.755 1.00 95.56 72 ILE A C 1
ATOM 553 O O . ILE A 1 72 ? -6.438 -2.683 -12.713 1.00 95.56 72 ILE A O 1
ATOM 557 N N . ALA A 1 73 ? -5.073 -1.356 -13.899 1.00 95.75 73 ALA A N 1
ATOM 558 C CA . ALA A 1 73 ? -5.769 -1.576 -15.168 1.00 95.75 73 ALA A CA 1
ATOM 559 C C . ALA A 1 73 ? -5.724 -3.048 -15.622 1.00 95.75 73 ALA A C 1
ATOM 561 O O . ALA A 1 73 ? -6.649 -3.521 -16.282 1.00 95.75 73 ALA A O 1
ATOM 562 N N . GLY A 1 74 ? -4.662 -3.773 -15.260 1.00 96.81 74 GLY A N 1
ATOM 563 C CA . GLY A 1 74 ? -4.485 -5.199 -15.529 1.00 96.81 74 GLY A CA 1
ATOM 564 C C . GLY A 1 74 ? -5.202 -6.133 -14.550 1.00 96.81 74 GLY A C 1
ATOM 565 O O . GLY A 1 74 ? -5.105 -7.349 -14.713 1.00 96.81 74 GLY A O 1
ATOM 566 N N . GLY A 1 75 ? -5.899 -5.605 -13.537 1.00 95.12 75 GLY A N 1
ATOM 567 C CA . GLY A 1 75 ? -6.537 -6.416 -12.495 1.00 95.12 75 GLY A CA 1
ATOM 568 C C . GLY A 1 75 ? -5.534 -7.140 -11.588 1.00 95.12 75 GLY A C 1
ATOM 569 O O . GLY A 1 75 ? -5.833 -8.213 -11.076 1.00 95.12 75 GLY A O 1
ATOM 570 N N . GLN A 1 76 ? -4.335 -6.577 -11.438 1.00 96.00 76 GLN A N 1
ATOM 571 C CA . GLN A 1 76 ? -3.224 -7.080 -10.625 1.00 96.00 76 GLN A CA 1
ATOM 572 C C . GLN A 1 76 ? -2.771 -6.023 -9.606 1.00 96.00 76 GLN A C 1
ATOM 574 O O . GLN A 1 76 ? -1.588 -5.940 -9.280 1.00 96.00 76 GLN A O 1
ATOM 579 N N . ALA A 1 77 ? -3.696 -5.171 -9.148 1.00 95.31 77 ALA A N 1
ATOM 580 C CA . ALA A 1 77 ? -3.402 -4.164 -8.136 1.00 95.31 77 ALA A CA 1
ATOM 581 C C . ALA A 1 77 ? -2.796 -4.824 -6.881 1.00 95.31 77 ALA A C 1
ATOM 583 O O . ALA A 1 77 ? -3.236 -5.914 -6.503 1.00 95.31 77 ALA A O 1
ATOM 584 N N . PRO A 1 78 ? -1.809 -4.189 -6.228 1.00 96.88 78 PRO A N 1
ATOM 585 C CA . PRO A 1 78 ? -1.327 -4.677 -4.947 1.00 96.88 78 PRO A CA 1
ATOM 586 C C . PRO A 1 78 ? -2.413 -4.526 -3.877 1.00 96.88 78 PRO A C 1
ATOM 588 O O . PRO A 1 78 ? -3.249 -3.626 -3.956 1.00 96.88 78 PRO A O 1
ATOM 591 N N . ASP A 1 79 ? -2.350 -5.364 -2.847 1.00 96.88 79 ASP A N 1
ATOM 592 C CA . ASP A 1 79 ? -3.257 -5.289 -1.699 1.00 96.88 79 ASP A CA 1
ATOM 593 C C . ASP A 1 79 ? -2.971 -4.039 -0.850 1.00 96.88 79 ASP A C 1
ATOM 595 O O . ASP A 1 79 ? -3.876 -3.412 -0.306 1.00 96.88 79 ASP A O 1
ATOM 599 N N . ILE A 1 80 ? -1.693 -3.656 -0.746 1.00 96.12 80 ILE A N 1
ATOM 600 C CA . ILE A 1 80 ? -1.235 -2.470 -0.015 1.00 96.12 80 ILE A CA 1
ATOM 601 C C . ILE A 1 80 ? -0.209 -1.732 -0.875 1.00 96.12 80 ILE A C 1
ATOM 603 O O . ILE A 1 80 ? 0.627 -2.347 -1.539 1.00 96.12 80 ILE A O 1
ATOM 607 N N . SER A 1 81 ? -0.215 -0.397 -0.849 1.00 96.19 81 SER A N 1
ATOM 608 C CA . SER A 1 81 ? 0.829 0.382 -1.513 1.00 96.19 81 SER A CA 1
ATOM 609 C C . SER A 1 81 ? 1.202 1.658 -0.768 1.00 96.19 81 SER A C 1
ATOM 611 O O . SER A 1 81 ? 0.344 2.388 -0.276 1.00 96.19 81 SER A O 1
ATOM 613 N N . ILE A 1 82 ? 2.503 1.962 -0.748 1.00 94.69 82 ILE A N 1
ATOM 614 C CA . ILE A 1 82 ? 2.967 3.330 -0.524 1.00 94.69 82 ILE A CA 1
ATOM 615 C C . ILE A 1 82 ? 2.671 4.135 -1.783 1.00 94.69 82 ILE A C 1
ATOM 617 O O . ILE A 1 82 ? 3.212 3.854 -2.851 1.00 94.69 82 ILE A O 1
ATOM 621 N N . ILE A 1 83 ? 1.860 5.178 -1.635 1.00 92.75 83 ILE A N 1
ATOM 622 C CA . ILE A 1 83 ? 1.420 6.028 -2.734 1.00 92.75 83 ILE A CA 1
ATOM 623 C C . ILE A 1 83 ? 1.698 7.503 -2.447 1.00 92.75 83 ILE A C 1
ATOM 625 O O . ILE A 1 83 ? 1.697 7.958 -1.304 1.00 92.75 83 ILE A O 1
ATOM 629 N N . GLY A 1 84 ? 1.932 8.283 -3.502 1.00 91.50 84 GLY A N 1
ATOM 630 C CA . GLY A 1 84 ? 2.024 9.733 -3.385 1.00 91.50 84 GLY A CA 1
ATOM 631 C C . GLY A 1 84 ? 0.681 10.362 -3.033 1.00 91.50 84 GLY A C 1
ATOM 632 O O . GLY A 1 84 ? -0.320 10.109 -3.700 1.00 91.50 84 GLY A O 1
ATOM 633 N N . THR A 1 85 ? 0.684 11.275 -2.060 1.00 90.12 85 THR A N 1
ATOM 634 C CA . THR A 1 85 ? -0.506 12.024 -1.617 1.00 90.12 85 THR A CA 1
ATOM 635 C C . THR A 1 85 ? -1.246 12.696 -2.776 1.00 90.12 85 THR A C 1
ATOM 637 O O . THR A 1 85 ? -2.470 12.732 -2.785 1.00 90.12 85 THR A O 1
ATOM 640 N N . ARG A 1 86 ? -0.512 13.163 -3.799 1.00 91.06 86 ARG A N 1
ATOM 641 C CA . ARG A 1 86 ? -1.090 13.811 -4.987 1.00 91.06 86 ARG A CA 1
ATOM 642 C C . ARG A 1 86 ? -1.963 12.881 -5.848 1.00 91.06 86 ARG A C 1
ATOM 644 O O . ARG A 1 86 ? -2.775 13.381 -6.606 1.00 91.06 86 ARG A O 1
ATOM 651 N N . TRP A 1 87 ? -1.756 11.565 -5.774 1.00 93.25 87 TRP A N 1
ATOM 652 C CA . TRP A 1 87 ? -2.489 10.558 -6.557 1.00 93.25 87 TRP A CA 1
ATOM 653 C C . TRP A 1 87 ? -3.598 9.889 -5.745 1.00 93.25 87 TRP A C 1
ATOM 655 O O . TRP A 1 87 ? -4.589 9.432 -6.307 1.00 93.25 87 TRP A O 1
ATOM 665 N N . LEU A 1 88 ? -3.431 9.839 -4.420 1.00 92.19 88 LEU A N 1
ATOM 666 C CA . LEU A 1 88 ? -4.363 9.173 -3.515 1.00 92.19 88 LEU A CA 1
ATOM 667 C C . LEU A 1 88 ? -5.783 9.738 -3.625 1.00 92.19 88 LEU A C 1
ATOM 669 O O . LEU A 1 88 ? -6.733 8.967 -3.608 1.00 92.19 88 LEU A O 1
ATOM 673 N N . VAL A 1 89 ? -5.928 11.058 -3.779 1.00 90.56 89 VAL A N 1
ATOM 674 C CA . VAL A 1 89 ? -7.245 11.707 -3.912 1.00 90.56 89 VAL A CA 1
ATOM 675 C C . VAL A 1 89 ? -7.998 11.171 -5.131 1.00 90.56 89 VAL A C 1
ATOM 677 O O . VAL A 1 89 ? -9.160 10.779 -5.020 1.00 90.56 89 VAL A O 1
ATOM 680 N N . ASP A 1 90 ? -7.319 11.077 -6.275 1.00 92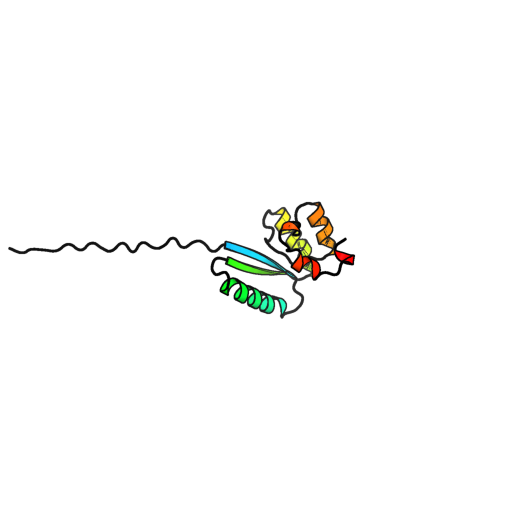.25 90 ASP A N 1
ATOM 681 C CA . ASP A 1 90 ? -7.917 10.563 -7.505 1.00 92.25 90 ASP A CA 1
ATOM 682 C C . ASP A 1 90 ? -8.267 9.076 -7.368 1.00 92.25 90 ASP A C 1
ATOM 684 O O . ASP A 1 90 ? -9.371 8.678 -7.737 1.00 92.25 90 ASP A O 1
ATOM 688 N N . PHE A 1 91 ? -7.378 8.261 -6.791 1.00 93.88 91 PHE A N 1
ATOM 689 C CA . PHE A 1 91 ? -7.631 6.829 -6.582 1.00 93.88 91 PHE A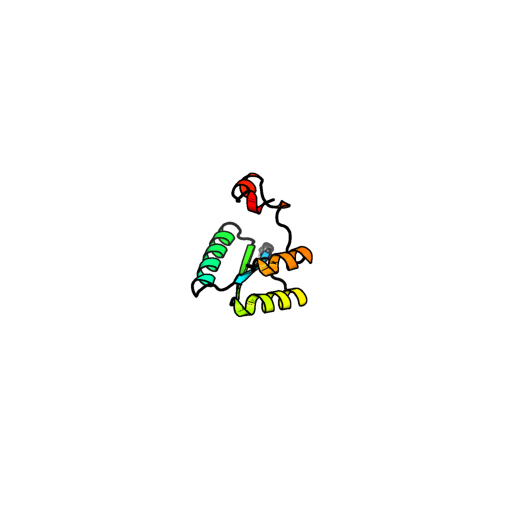 CA 1
ATOM 690 C C . PHE A 1 91 ? -8.767 6.570 -5.591 1.00 93.88 91 PHE A C 1
ATOM 692 O O . PHE A 1 91 ? -9.587 5.686 -5.830 1.00 93.88 91 PHE A O 1
ATOM 699 N N . ALA A 1 92 ? -8.869 7.355 -4.519 1.00 93.12 92 ALA A N 1
ATOM 700 C CA . ALA A 1 92 ? -9.977 7.263 -3.574 1.00 93.12 92 ALA A CA 1
ATOM 701 C C . ALA A 1 92 ? -11.306 7.655 -4.239 1.00 93.12 92 ALA A C 1
ATOM 703 O O . ALA A 1 92 ? -12.291 6.931 -4.116 1.00 93.12 92 ALA A O 1
ATOM 704 N N . SER A 1 93 ? -11.331 8.745 -5.019 1.00 92.19 93 SER A N 1
ATOM 705 C CA . SER A 1 93 ? -12.547 9.174 -5.733 1.00 92.19 93 SER A CA 1
ATOM 706 C C . SER A 1 93 ? -13.030 8.164 -6.784 1.00 92.19 93 SER A C 1
ATOM 708 O O . SER A 1 93 ? -14.223 8.092 -7.070 1.00 92.19 93 SER A O 1
ATOM 710 N N . GLN A 1 94 ? -12.111 7.362 -7.330 1.00 93.81 94 GLN A N 1
ATOM 711 C CA . GLN A 1 94 ? -12.390 6.284 -8.283 1.00 93.81 94 GLN A CA 1
ATOM 712 C C . GLN A 1 94 ? -12.719 4.942 -7.607 1.00 93.81 94 GLN A C 1
ATOM 714 O O . GLN A 1 94 ? -12.985 3.967 -8.305 1.00 93.81 94 GLN A O 1
ATOM 719 N N . GLY A 1 95 ? -12.691 4.868 -6.271 1.00 92.94 95 GLY A N 1
ATOM 720 C CA . GLY A 1 95 ? -12.915 3.626 -5.525 1.00 92.94 95 GLY A CA 1
ATOM 721 C C . GLY A 1 95 ? -11.785 2.600 -5.657 1.00 92.94 95 GLY A C 1
ATOM 722 O O . GLY A 1 95 ? -11.992 1.429 -5.360 1.00 92.94 95 GLY A O 1
ATOM 723 N N . ILE A 1 96 ? -10.605 3.024 -6.117 1.00 94.38 96 ILE A N 1
ATOM 724 C CA . ILE A 1 96 ? -9.399 2.190 -6.213 1.00 94.38 96 ILE A CA 1
ATOM 725 C C . ILE A 1 96 ? -8.744 2.056 -4.835 1.00 94.38 96 ILE A C 1
ATOM 727 O O . ILE A 1 96 ? -8.305 0.974 -4.463 1.00 94.38 96 ILE A O 1
ATOM 731 N N . ALA A 1 97 ? -8.655 3.162 -4.092 1.00 94.88 97 ALA A N 1
ATOM 732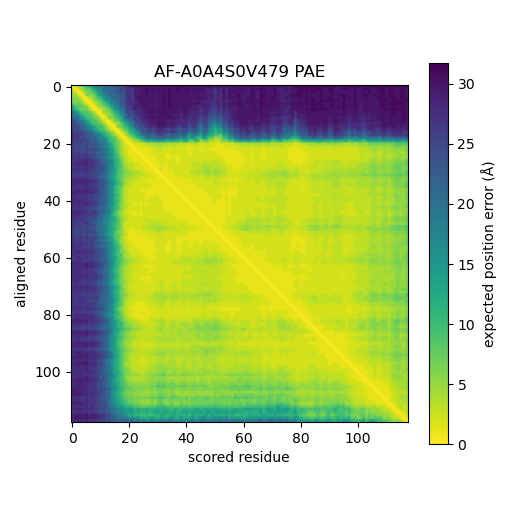 C CA . ALA A 1 97 ? -8.133 3.166 -2.731 1.00 94.88 97 ALA A CA 1
ATOM 733 C C . ALA A 1 97 ? -9.289 3.058 -1.732 1.00 94.88 97 ALA A C 1
ATOM 735 O O . ALA A 1 97 ? -10.193 3.895 -1.732 1.00 94.88 97 ALA A O 1
ATOM 736 N N . GLU A 1 98 ? -9.246 2.036 -0.881 1.00 93.94 98 GLU A N 1
ATOM 737 C CA . GLU A 1 98 ? -10.263 1.802 0.138 1.00 93.94 98 GLU A CA 1
ATOM 738 C C . GLU A 1 98 ? -10.144 2.823 1.289 1.00 93.94 98 GLU A C 1
ATOM 740 O O . GLU A 1 98 ? -9.056 2.987 1.852 1.00 93.94 98 GLU A O 1
ATOM 745 N N . PRO A 1 99 ? -11.237 3.509 1.677 1.00 91.88 99 PRO A N 1
ATOM 746 C CA . PRO A 1 99 ? -11.257 4.327 2.884 1.00 91.88 99 PRO A CA 1
ATOM 747 C C . PRO A 1 99 ? -11.018 3.465 4.123 1.00 91.88 99 PRO A C 1
ATOM 749 O O . PRO A 1 99 ? -11.747 2.506 4.371 1.00 91.88 99 PRO A O 1
ATOM 752 N N . VAL A 1 100 ? -10.023 3.822 4.936 1.00 91.19 100 VAL A N 1
ATOM 753 C CA . VAL A 1 100 ? -9.647 3.007 6.100 1.00 91.19 100 VAL A CA 1
ATOM 754 C C . VAL A 1 100 ? -10.362 3.400 7.394 1.00 91.19 100 VAL A C 1
ATOM 756 O O . VAL A 1 100 ? -10.158 2.770 8.430 1.00 91.19 100 VAL A O 1
ATOM 759 N N . ASP A 1 101 ? -11.217 4.424 7.361 1.00 88.75 101 ASP A N 1
ATOM 760 C CA . ASP A 1 101 ? -11.879 5.016 8.529 1.00 88.75 101 ASP A CA 1
ATOM 761 C C . ASP A 1 101 ? -12.622 4.015 9.415 1.00 88.75 101 ASP A C 1
ATOM 763 O O . ASP A 1 101 ? -12.704 4.229 10.629 1.00 88.75 101 ASP A O 1
ATOM 767 N N . SER A 1 102 ? -13.164 2.945 8.828 1.00 91.50 102 SER A N 1
ATOM 768 C CA . SER A 1 102 ? -13.875 1.878 9.539 1.00 91.50 102 SER A CA 1
ATOM 769 C C . SER A 1 102 ? -12.955 0.919 10.294 1.00 91.50 102 SER A C 1
ATOM 771 O O . SER A 1 102 ? -13.419 0.243 11.208 1.00 91.50 102 SER A O 1
ATOM 773 N N . TYR A 1 103 ? -11.671 0.856 9.937 1.00 91.31 103 TYR A N 1
ATOM 774 C CA . TYR A 1 103 ? -10.682 -0.018 10.577 1.00 91.31 103 TYR A CA 1
ATOM 775 C C . TYR A 1 103 ? 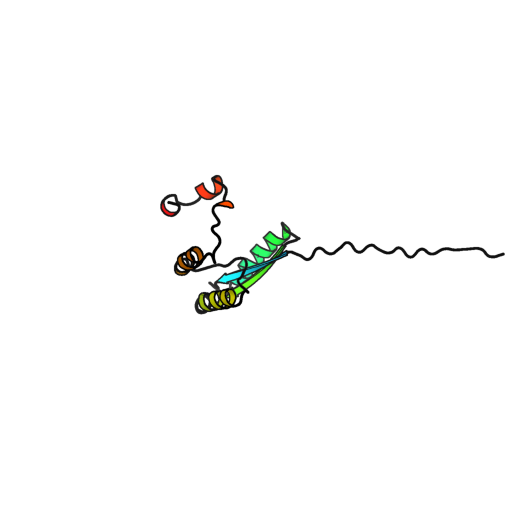-9.950 0.663 11.738 1.00 91.31 103 TYR A C 1
ATOM 777 O O . TYR A 1 103 ? -9.316 -0.008 12.551 1.00 91.31 103 TYR A O 1
ATOM 785 N N . LEU A 1 104 ? -10.019 1.994 11.830 1.00 90.88 104 LEU A N 1
ATOM 786 C CA . LEU A 1 104 ? -9.290 2.765 12.834 1.00 90.88 104 LEU A CA 1
ATOM 787 C C . LEU A 1 104 ? -10.115 2.939 14.113 1.00 90.88 104 LEU A C 1
ATOM 789 O O . LEU A 1 104 ? -11.251 3.421 14.071 1.00 90.88 104 LEU A O 1
ATOM 793 N N . THR A 1 105 ? -9.5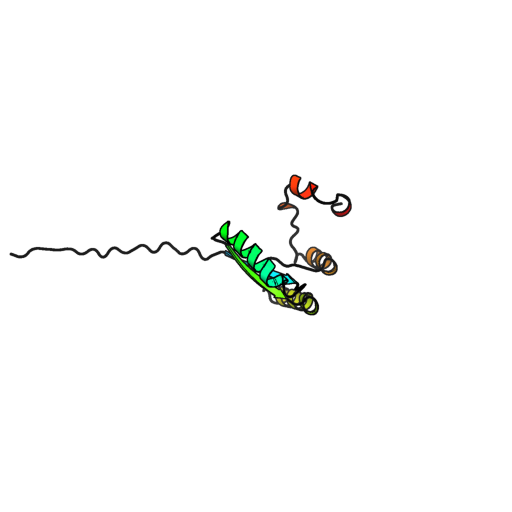17 2.629 15.266 1.00 93.25 105 THR A N 1
ATOM 794 C CA . THR A 1 105 ? -10.158 2.888 16.562 1.00 93.25 105 THR A CA 1
ATOM 795 C C . THR A 1 105 ? -10.203 4.393 16.864 1.00 93.25 105 THR A C 1
ATOM 797 O O . THR A 1 105 ? -9.358 5.145 16.363 1.00 93.25 105 THR A O 1
ATOM 800 N N . PRO A 1 106 ? -11.153 4.868 17.692 1.00 90.00 106 PRO A N 1
ATOM 801 C CA . PRO A 1 106 ? -11.186 6.266 18.126 1.00 90.00 106 PRO A CA 1
ATOM 802 C C . PRO A 1 106 ? -9.871 6.719 18.772 1.00 90.00 106 PRO A C 1
ATOM 804 O O . PRO A 1 106 ? -9.400 7.826 18.515 1.00 90.00 106 PRO A O 1
ATOM 807 N N . GLU A 1 107 ? -9.242 5.842 19.557 1.00 91.81 107 GLU A N 1
ATOM 808 C CA . GLU A 1 107 ? -7.957 6.106 20.205 1.00 91.81 107 GLU A CA 1
ATOM 809 C C . GLU A 1 107 ? -6.859 6.317 19.162 1.00 91.81 107 GLU A C 1
ATOM 811 O O . GLU A 1 107 ? -6.094 7.273 19.263 1.00 91.81 107 GLU A O 1
ATOM 816 N N . PHE A 1 108 ? -6.810 5.485 18.119 1.00 90.62 108 PHE A N 1
ATOM 817 C CA . PHE A 1 108 ? -5.832 5.653 17.049 1.00 90.62 108 PHE A CA 1
ATOM 818 C C . PHE A 1 108 ? -6.072 6.945 16.257 1.00 90.62 108 PHE A C 1
ATOM 820 O O . PHE A 1 108 ? -5.126 7.690 16.003 1.00 90.62 108 PHE A O 1
ATOM 827 N N . LYS A 1 109 ? -7.333 7.276 15.942 1.00 87.75 109 LYS A N 1
ATOM 828 C CA . LYS A 1 109 ? -7.692 8.542 15.274 1.00 87.75 109 LYS A CA 1
ATOM 829 C C . LYS A 1 109 ? -7.243 9.772 16.072 1.00 87.75 109 LYS A C 1
ATOM 831 O O . LYS A 1 109 ? -6.795 10.742 15.474 1.00 87.75 109 LYS A O 1
ATOM 836 N N . SER A 1 110 ? -7.274 9.704 17.405 1.00 89.31 110 SER A N 1
ATOM 837 C CA . SER A 1 110 ? -6.823 10.800 18.279 1.00 89.31 110 SER A CA 1
ATOM 838 C C . SER A 1 110 ? -5.311 11.071 18.248 1.00 89.31 110 SER A C 1
ATOM 840 O O . SER A 1 110 ? -4.857 12.084 18.772 1.00 89.31 110 SER A O 1
ATOM 842 N N . THR A 1 111 ? -4.516 10.182 17.640 1.00 92.31 111 THR A N 1
ATOM 843 C CA . THR A 1 111 ? -3.067 10.393 17.473 1.00 92.31 111 THR A CA 1
ATOM 844 C C . THR A 1 111 ? -2.727 11.319 16.301 1.00 92.31 111 THR A C 1
ATOM 846 O O . THR A 1 111 ? -1.597 11.804 16.210 1.00 92.31 111 THR A O 1
ATOM 849 N N . PHE A 1 112 ? -3.690 11.578 15.411 1.00 88.69 112 PHE A N 1
ATOM 850 C CA . PHE A 1 112 ? -3.528 12.475 14.273 1.00 88.69 112 PHE A CA 1
ATOM 851 C C . PHE A 1 112 ? -3.817 13.925 14.668 1.00 88.69 112 PHE A C 1
ATOM 853 O O . PHE A 1 112 ? -4.525 14.208 15.628 1.00 88.69 112 PHE A O 1
ATOM 860 N N . ILE A 1 113 ? -3.260 14.868 13.908 1.00 88.19 113 ILE A N 1
ATOM 861 C CA . ILE A 1 113 ? -3.536 16.294 14.096 1.00 88.19 113 ILE A CA 1
ATOM 862 C C . ILE A 1 113 ? -4.946 16.576 13.567 1.00 88.19 113 ILE A C 1
ATOM 864 O O . ILE A 1 113 ? -5.175 16.428 12.367 1.00 88.19 113 ILE A O 1
ATOM 868 N N . ASP A 1 114 ? -5.849 17.039 14.437 1.00 81.25 114 ASP A N 1
ATOM 869 C CA . ASP A 1 114 ? -7.269 17.291 14.130 1.00 81.25 114 ASP A CA 1
ATOM 870 C C . ASP A 1 114 ? -7.492 18.081 12.831 1.00 81.25 114 ASP A C 1
ATOM 872 O O . ASP A 1 114 ? -8.381 17.762 12.048 1.00 81.25 114 ASP A O 1
ATOM 876 N N . THR A 1 115 ? -6.643 19.077 12.555 1.00 81.69 115 THR A N 1
ATOM 877 C CA . THR A 1 115 ? -6.703 19.904 11.337 1.00 81.69 115 THR A CA 1
ATOM 878 C C . THR A 1 115 ? -6.630 19.093 10.038 1.00 81.69 115 THR A C 1
ATOM 880 O O . THR A 1 115 ? -7.125 19.552 9.014 1.00 81.69 115 THR A O 1
ATOM 883 N N . PHE A 1 116 ? -6.008 17.910 10.053 1.00 74.19 116 PHE A N 1
ATOM 884 C CA . PHE A 1 116 ? -5.887 17.030 8.885 1.00 74.19 116 PHE A CA 1
ATOM 885 C C . PHE A 1 116 ? -6.940 15.912 8.847 1.00 74.19 116 PHE A C 1
ATOM 887 O O . PHE A 1 116 ? -6.921 15.112 7.917 1.00 74.19 116 PHE A O 1
ATOM 894 N N . MET A 1 117 ? -7.840 15.861 9.835 1.00 70.12 117 MET A N 1
ATOM 895 C CA . MET A 1 117 ? -8.890 14.843 9.973 1.00 70.12 117 MET A CA 1
ATOM 896 C C . MET A 1 117 ? -10.307 15.398 9.735 1.00 70.12 117 MET A C 1
ATOM 898 O O . MET A 1 117 ? -11.275 14.650 9.871 1.00 70.12 117 MET A O 1
ATOM 902 N N . ALA A 1 118 ? -10.426 16.699 9.442 1.00 62.09 118 ALA A N 1
ATOM 903 C CA . ALA A 1 118 ? -11.685 17.422 9.246 1.00 62.09 118 ALA A CA 1
ATOM 904 C C . ALA A 1 118 ? -12.213 17.358 7.805 1.00 62.09 118 ALA A C 1
ATOM 906 O O . ALA A 1 118 ? -11.384 17.351 6.866 1.00 62.09 118 ALA A O 1
#

Secondary structure (DSSP, 8-state):
-----------------PPPEEEEEEEEE-STTHHHHHHHHHHHHHHH-TTEEEEEEEEEHHHHHHHHHHHHHTT---SEE---HHHHHHHHHTT-SPP-TTTS-HHHHTTS-GGG--

Nearest PDB structures (foldseek):
  3u1o-assembly2_B  TM=8.918E-01  e=2.457E-04  synthetic construct
  7x0n-assembly1_A  TM=8.954E-01  e=6.661E-04  Acetivibrio thermocellus
  7v09-assembly2_B  TM=9.182E-01  e=1.690E-03  Enterobacter cloacae subsp. cloacae ATCC 13047
  8vqk-assembly1_A  TM=9.266E-01  e=1.930E-03  Escherichia coli
  4g68-assembly1_A  TM=8.284E-01  e=2.063E-03  Caldanaerobius

Sequence (118 aa):
MAASAFAVGMAWAGSPAYAKTQVNFTVAEYSSKTGPYFEEVAAAFEKENPDIHINIQVVPWDTLLQRLTTDIAGGQAPDISIIGTRWLVDFASQGIAEPVDSYLTPEFKSTFIDTFMA

pLDDT: mean 86.7, std 17.23, range [37.56, 98.19]

Solvent-accessible surface area (backbone atoms only — not comparable to full-atom values): 7485 Å² total; per-residue (Å²): 135,86,83,87,81,91,77,83,78,80,77,76,78,74,71,81,77,75,76,58,49,74,42,39,33,36,36,56,44,82,52,93,58,41,58,63,51,53,52,52,53,42,51,58,50,31,72,79,36,76,58,43,40,74,47,77,42,75,34,54,57,96,48,38,64,63,49,52,54,49,27,46,76,68,74,58,54,61,79,40,67,64,75,58,76,88,52,48,60,60,34,39,76,69,66,72,44,78,84,60,73,86,77,55,51,72,74,62,57,66,74,52,64,65,88,81,74,114

Radius of gyration: 23.3 Å; Cα contacts (8 Å, |Δi|>4): 91; chains: 1; bounding box: 33×94×36 Å